Protein AF-U5CSZ1-F1 (afdb_monomer_lite)

Structure (mmCIF, N/CA/C/O backbone):
data_AF-U5CSZ1-F1
#
_entry.id   AF-U5CSZ1-F1
#
loop_
_atom_site.group_PDB
_atom_site.id
_atom_site.type_symbol
_atom_site.label_atom_id
_atom_site.label_alt_id
_atom_site.label_comp_id
_atom_site.label_asym_id
_atom_site.label_entity_id
_atom_site.label_seq_id
_atom_site.pdbx_PDB_ins_code
_atom_site.Cartn_x
_atom_site.Cartn_y
_atom_site.Cartn_z
_atom_site.occupancy
_atom_site.B_iso_or_equiv
_atom_site.auth_seq_id
_atom_site.auth_comp_id
_atom_site.auth_asym_id
_atom_site.auth_atom_id
_atom_site.pdbx_PDB_model_num
ATOM 1 N N . MET A 1 1 ? 1.283 1.310 -1.198 1.00 82.69 1 MET A N 1
ATOM 2 C CA . MET A 1 1 ? 2.628 1.639 -1.753 1.00 82.69 1 MET A CA 1
ATOM 3 C C . MET A 1 1 ? 3.099 0.626 -2.794 1.00 82.69 1 MET A C 1
ATOM 5 O O . MET A 1 1 ? 3.397 1.036 -3.908 1.00 82.69 1 MET A O 1
ATOM 9 N N . ILE A 1 2 ? 3.145 -0.676 -2.473 1.00 87.88 2 ILE A N 1
ATOM 10 C CA . ILE A 1 2 ? 3.491 -1.726 -3.452 1.00 87.88 2 ILE A CA 1
ATOM 11 C C . ILE A 1 2 ? 2.527 -1.725 -4.649 1.00 87.88 2 ILE A C 1
ATOM 13 O O . ILE A 1 2 ? 2.972 -1.900 -5.777 1.00 87.88 2 ILE A O 1
ATOM 17 N N . ASP A 1 3 ? 1.247 -1.415 -4.449 1.00 88.25 3 ASP A N 1
ATOM 18 C CA . ASP A 1 3 ? 0.289 -1.344 -5.564 1.00 88.25 3 ASP A CA 1
ATOM 19 C C . ASP A 1 3 ? 0.572 -0.184 -6.519 1.00 88.25 3 ASP A C 1
ATOM 21 O O . ASP A 1 3 ? 0.440 -0.341 -7.729 1.00 88.25 3 ASP A O 1
ATOM 25 N N . LEU A 1 4 ? 1.022 0.966 -5.997 1.00 91.06 4 LEU A N 1
ATOM 26 C CA . 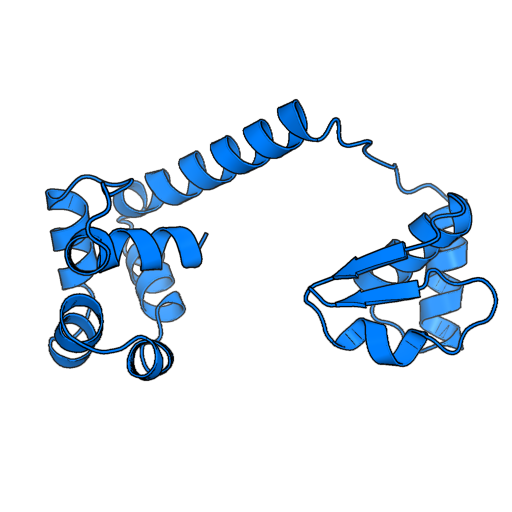LEU A 1 4 ? 1.467 2.088 -6.830 1.00 91.06 4 LEU A CA 1
ATOM 27 C C . LEU A 1 4 ? 2.684 1.680 -7.659 1.00 91.06 4 LEU A C 1
ATOM 29 O O . LEU A 1 4 ? 2.713 1.935 -8.856 1.00 91.06 4 LEU A O 1
ATOM 33 N N . PHE A 1 5 ? 3.641 0.987 -7.038 1.00 93.00 5 PHE A N 1
ATOM 34 C CA . PHE A 1 5 ? 4.813 0.437 -7.717 1.00 93.00 5 PHE A CA 1
ATOM 35 C C . PHE A 1 5 ? 4.417 -0.539 -8.837 1.00 93.00 5 PHE A C 1
ATOM 37 O O . PHE A 1 5 ? 4.892 -0.408 -9.960 1.00 93.00 5 PHE A O 1
ATOM 44 N N . ILE A 1 6 ? 3.499 -1.475 -8.578 1.00 92.38 6 ILE A N 1
ATOM 45 C CA . ILE A 1 6 ? 3.033 -2.447 -9.581 1.00 92.38 6 ILE A CA 1
ATOM 46 C C . ILE A 1 6 ? 2.288 -1.758 -10.730 1.00 92.38 6 ILE A C 1
ATOM 48 O O . ILE A 1 6 ? 2.572 -2.056 -11.891 1.00 92.38 6 ILE A O 1
ATOM 52 N N . LYS A 1 7 ? 1.358 -0.840 -10.427 1.00 90.25 7 LYS A N 1
ATOM 53 C CA . LYS A 1 7 ? 0.620 -0.067 -11.443 1.00 90.25 7 LYS A CA 1
ATOM 54 C C . LYS A 1 7 ? 1.577 0.698 -12.350 1.00 90.25 7 LYS A C 1
ATOM 56 O O . LYS A 1 7 ? 1.468 0.637 -13.570 1.00 90.25 7 LYS A O 1
ATOM 61 N N . ASP A 1 8 ? 2.569 1.348 -11.752 1.00 92.50 8 ASP A N 1
ATOM 62 C CA . ASP A 1 8 ? 3.554 2.140 -12.476 1.00 92.50 8 ASP A CA 1
ATOM 63 C C . ASP A 1 8 ? 4.413 1.291 -13.418 1.00 92.50 8 ASP A C 1
ATOM 65 O O . ASP A 1 8 ? 4.642 1.664 -14.563 1.00 92.50 8 ASP A O 1
ATOM 69 N N . LEU A 1 9 ? 4.815 0.089 -12.996 1.00 93.31 9 LEU A N 1
ATOM 70 C CA . LEU A 1 9 ? 5.542 -0.848 -13.857 1.00 93.31 9 LEU A CA 1
ATOM 71 C C . LEU A 1 9 ? 4.704 -1.381 -15.028 1.00 93.31 9 LEU A C 1
ATOM 73 O O . LEU A 1 9 ? 5.256 -1.844 -16.030 1.00 93.31 9 LEU A O 1
ATOM 77 N N . ARG A 1 10 ? 3.376 -1.305 -14.918 1.00 91.12 10 ARG A N 1
ATOM 78 C CA . ARG A 1 10 ? 2.419 -1.809 -15.907 1.00 91.12 10 ARG A CA 1
ATOM 79 C C . ARG A 1 10 ? 1.788 -0.722 -16.764 1.00 91.12 10 ARG A C 1
ATOM 81 O O . ARG A 1 10 ? 0.942 -1.049 -17.595 1.00 91.12 10 ARG A O 1
ATOM 88 N N . PHE A 1 11 ? 2.251 0.522 -16.643 1.00 91.25 11 PHE A N 1
ATOM 89 C CA . PHE A 1 11 ? 1.681 1.687 -17.322 1.00 91.25 11 PHE A CA 1
ATOM 90 C C . PHE A 1 11 ? 1.439 1.467 -18.826 1.00 91.25 11 PHE A C 1
ATOM 92 O O . PHE A 1 11 ? 0.392 1.828 -19.354 1.00 91.25 11 PHE A O 1
ATOM 99 N N . LYS A 1 12 ? 2.364 0.782 -19.517 1.00 86.50 12 LYS A N 1
ATOM 100 C CA . LYS A 1 12 ? 2.223 0.449 -20.946 1.00 86.50 12 LYS A CA 1
ATOM 101 C C . LYS A 1 12 ? 1.065 -0.497 -21.228 1.00 86.50 12 LYS A C 1
ATOM 103 O O . LYS A 1 12 ? 0.321 -0.290 -22.176 1.00 86.50 12 LYS A O 1
ATOM 108 N N . LYS A 1 13 ? 0.942 -1.556 -20.428 1.00 87.62 13 LYS A N 1
ATOM 109 C CA . LYS A 1 13 ? -0.094 -2.576 -20.602 1.00 87.62 13 LYS A CA 1
ATOM 110 C C . LYS A 1 13 ? -1.467 -2.034 -20.209 1.00 87.62 13 LYS A C 1
ATOM 112 O O . LYS A 1 13 ? -2.466 -2.417 -20.801 1.00 87.62 13 LYS A O 1
ATOM 117 N N . GLU A 1 14 ? -1.507 -1.175 -19.197 1.00 85.69 14 GLU A N 1
ATOM 118 C CA . GLU A 1 14 ? -2.742 -0.567 -18.697 1.00 85.69 14 GLU A CA 1
ATOM 119 C C . GLU A 1 14 ? -3.139 0.696 -19.477 1.00 85.69 14 GLU A C 1
ATOM 121 O O . GLU A 1 14 ? -4.206 1.244 -19.229 1.00 85.69 14 GLU A O 1
ATOM 126 N N . ASN A 1 15 ? -2.317 1.131 -20.441 1.00 87.06 15 ASN A N 1
ATOM 127 C CA . ASN A 1 15 ? -2.482 2.381 -21.184 1.00 87.06 15 ASN A CA 1
ATOM 128 C C . ASN A 1 15 ? -2.694 3.595 -20.259 1.00 87.06 15 ASN A C 1
ATOM 130 O O . ASN A 1 15 ? -3.511 4.478 -20.520 1.00 87.06 15 ASN A O 1
ATOM 134 N N . THR A 1 16 ? -1.964 3.616 -19.145 1.00 89.19 16 THR A N 1
ATOM 135 C CA . THR A 1 16 ? -2.027 4.668 -18.132 1.00 89.19 16 THR A CA 1
ATOM 136 C C . THR A 1 16 ? -0.748 5.492 -18.133 1.00 89.19 16 THR A C 1
ATOM 138 O O . THR A 1 16 ? 0.332 5.034 -18.516 1.00 89.19 16 THR A O 1
ATOM 141 N N . LYS A 1 17 ? -0.860 6.749 -17.696 1.00 90.81 17 LYS A N 1
ATOM 142 C CA . LYS A 1 17 ? 0.315 7.583 -17.454 1.00 90.81 17 LYS A CA 1
ATOM 143 C C . LYS A 1 17 ? 1.012 7.088 -16.181 1.00 90.81 17 LYS A C 1
ATOM 145 O O . LYS A 1 17 ? 0.342 6.976 -15.154 1.00 90.81 17 LYS A O 1
ATOM 150 N N . PRO A 1 18 ? 2.326 6.818 -16.220 1.00 93.44 18 PRO A N 1
ATOM 151 C CA . PRO A 1 18 ? 3.046 6.420 -15.025 1.00 93.44 18 PRO A CA 1
ATOM 152 C C . PRO A 1 18 ? 3.151 7.578 -14.023 1.00 93.44 18 PRO A C 1
ATOM 154 O O . PRO A 1 18 ? 3.204 8.752 -14.401 1.00 93.44 18 PRO A O 1
ATOM 157 N N . PHE A 1 19 ? 3.216 7.232 -12.741 1.00 92.19 19 PHE A N 1
ATOM 158 C CA . PHE A 1 19 ? 3.574 8.133 -11.651 1.00 92.19 19 PHE A CA 1
ATOM 159 C C . PHE A 1 19 ? 5.052 8.519 -11.719 1.00 92.19 19 PHE A C 1
ATOM 161 O O . PHE A 1 19 ? 5.393 9.668 -11.450 1.00 92.19 19 PHE A O 1
ATOM 168 N N . ASN A 1 20 ? 5.927 7.573 -12.070 1.00 93.50 20 ASN A N 1
ATOM 169 C CA . ASN A 1 20 ? 7.361 7.814 -12.203 1.00 93.50 20 ASN A CA 1
ATOM 170 C C . ASN A 1 20 ? 7.749 8.144 -13.650 1.00 93.50 20 ASN A C 1
ATOM 172 O O . ASN A 1 20 ? 6.981 7.955 -14.594 1.00 93.50 20 ASN A O 1
ATOM 176 N N . SER A 1 21 ? 8.969 8.641 -13.853 1.00 94.00 21 SER A N 1
ATOM 177 C CA . SER A 1 21 ? 9.470 8.850 -15.210 1.00 94.00 21 SER A CA 1
ATOM 178 C C . SER A 1 21 ? 9.673 7.504 -15.915 1.00 94.00 21 SER A C 1
ATOM 180 O O . SER A 1 21 ? 10.061 6.505 -15.305 1.00 94.00 21 SER A O 1
ATOM 182 N N . ILE A 1 22 ? 9.475 7.476 -17.236 1.00 93.56 22 ILE A N 1
ATOM 183 C CA . ILE A 1 22 ? 9.698 6.266 -18.047 1.00 93.56 22 ILE A CA 1
ATOM 184 C C . ILE A 1 22 ? 11.138 5.755 -17.885 1.00 93.56 22 ILE A C 1
ATOM 186 O O . ILE A 1 22 ? 11.373 4.547 -17.890 1.00 93.56 22 ILE A O 1
ATOM 190 N N . GLN A 1 23 ? 12.104 6.662 -17.727 1.00 94.12 23 GLN A N 1
ATOM 191 C CA . GLN A 1 23 ? 13.500 6.309 -17.486 1.00 94.12 23 GLN A CA 1
ATOM 192 C C . GLN A 1 23 ? 13.683 5.620 -16.130 1.00 94.12 23 GLN A C 1
ATOM 194 O O . GLN A 1 23 ? 14.298 4.558 -16.076 1.00 94.12 23 GLN A O 1
ATOM 199 N N . ASN A 1 24 ? 13.093 6.158 -15.062 1.00 94.81 24 ASN A N 1
ATOM 200 C CA . ASN A 1 24 ? 13.159 5.544 -13.738 1.00 94.81 24 ASN A CA 1
ATOM 201 C C . ASN A 1 24 ? 12.480 4.174 -13.718 1.00 94.81 24 ASN A C 1
ATOM 203 O O . ASN A 1 24 ? 13.009 3.246 -13.120 1.00 94.81 24 ASN A O 1
ATOM 207 N N . ILE A 1 25 ? 11.364 4.006 -14.431 1.00 94.56 25 ILE A N 1
ATOM 208 C CA . ILE A 1 25 ? 10.700 2.703 -14.569 1.00 94.56 25 ILE A CA 1
ATOM 209 C C . ILE A 1 25 ? 11.612 1.685 -15.255 1.00 94.56 25 ILE A C 1
ATOM 211 O O . ILE A 1 25 ? 11.689 0.540 -14.814 1.00 94.56 25 ILE A O 1
ATOM 215 N N . ARG A 1 26 ? 12.342 2.084 -16.305 1.00 93.50 26 ARG A N 1
ATOM 216 C CA . ARG A 1 26 ? 13.334 1.201 -16.943 1.00 93.50 26 ARG A CA 1
ATOM 217 C C . ARG A 1 26 ? 14.423 0.793 -15.952 1.00 93.50 26 ARG A C 1
ATOM 219 O O . ARG A 1 26 ? 14.657 -0.400 -15.808 1.00 93.50 26 ARG A O 1
ATOM 226 N N . LEU A 1 27 ? 14.984 1.757 -15.217 1.00 94.44 27 LEU A N 1
ATOM 227 C CA . LEU A 1 27 ? 16.000 1.498 -14.192 1.00 94.44 27 LEU A CA 1
ATOM 228 C C . LEU A 1 27 ? 15.486 0.566 -13.091 1.00 94.44 27 LEU A C 1
ATOM 230 O O . LEU A 1 27 ? 16.213 -0.313 -12.651 1.00 94.44 27 LEU A O 1
ATOM 234 N N . ILE A 1 28 ? 14.232 0.722 -12.661 1.00 95.06 28 ILE A N 1
ATOM 235 C CA . ILE A 1 28 ? 13.587 -0.174 -11.693 1.00 95.06 28 ILE A CA 1
ATOM 236 C C . ILE A 1 28 ? 13.475 -1.592 -12.264 1.00 95.06 28 ILE A C 1
ATOM 238 O O . IL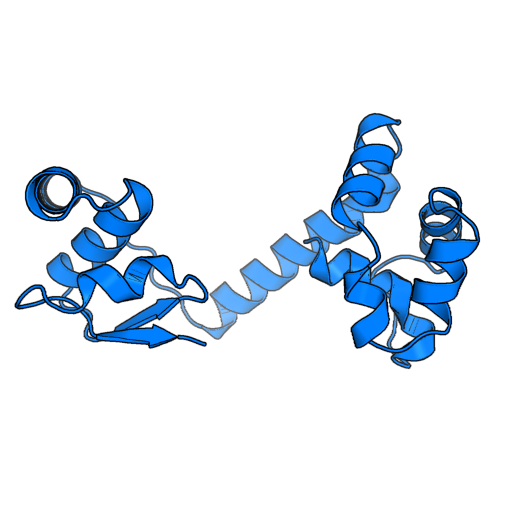E A 1 28 ? 13.801 -2.556 -11.574 1.00 95.06 28 ILE A O 1
ATOM 242 N N . LEU A 1 29 ? 13.038 -1.739 -13.518 1.00 94.19 29 LEU A N 1
ATOM 243 C CA . LEU A 1 29 ? 12.896 -3.046 -14.166 1.00 94.19 29 LEU A CA 1
ATOM 244 C C . LEU A 1 29 ? 14.233 -3.765 -14.373 1.00 94.19 29 LEU A C 1
ATOM 246 O O . LEU A 1 29 ? 14.236 -4.982 -14.519 1.00 94.19 29 LEU A O 1
ATOM 250 N N . ASP A 1 30 ? 15.359 -3.058 -14.363 1.00 93.38 30 ASP A N 1
ATOM 251 C CA . ASP A 1 30 ? 16.686 -3.675 -14.468 1.00 93.38 30 ASP A CA 1
ATOM 252 C C . ASP A 1 30 ? 17.108 -4.406 -13.178 1.00 93.38 30 ASP A C 1
ATOM 254 O O . ASP A 1 30 ? 18.052 -5.193 -13.186 1.00 93.38 30 ASP A O 1
ATOM 258 N N . TYR A 1 31 ? 16.365 -4.230 -12.078 1.00 93.00 31 TYR A N 1
ATOM 259 C CA . TYR A 1 31 ? 16.501 -5.051 -10.867 1.00 93.00 31 TYR A CA 1
ATOM 260 C C . TYR A 1 31 ? 15.780 -6.397 -10.980 1.00 93.00 31 TYR A C 1
ATOM 262 O O . TYR A 1 31 ? 15.960 -7.262 -10.120 1.00 93.00 31 TYR A O 1
ATOM 270 N N . PHE A 1 32 ? 14.943 -6.574 -12.003 1.00 95.56 32 PHE A N 1
ATOM 271 C CA . PHE A 1 32 ? 14.158 -7.781 -12.199 1.00 95.56 32 PHE A CA 1
ATOM 272 C C . PHE A 1 32 ? 14.932 -8.732 -13.118 1.00 95.56 32 PHE A C 1
ATOM 274 O O . PHE A 1 32 ? 15.518 -8.293 -14.110 1.00 95.56 32 PHE A O 1
ATOM 281 N N . PRO A 1 33 ? 14.909 -10.049 -12.857 1.00 95.12 33 PRO A N 1
ATOM 282 C CA . PRO A 1 33 ? 15.357 -11.017 -13.844 1.00 95.12 33 PRO A CA 1
ATOM 283 C C . PRO A 1 33 ? 14.482 -10.921 -15.103 1.00 95.12 33 PRO A C 1
ATOM 285 O O . PRO A 1 33 ? 13.303 -10.564 -15.037 1.00 95.12 33 PRO A O 1
ATOM 288 N N . ASN A 1 34 ? 15.044 -11.292 -16.256 1.00 93.62 34 ASN A N 1
ATOM 289 C CA . ASN A 1 34 ? 14.345 -11.226 -17.545 1.00 93.62 34 ASN A CA 1
ATOM 290 C C . ASN A 1 34 ? 13.005 -11.983 -17.545 1.00 93.62 34 ASN A C 1
ATOM 292 O O . ASN A 1 34 ? 12.058 -11.541 -18.197 1.00 93.62 34 ASN A O 1
ATOM 296 N N . SER A 1 35 ? 12.904 -13.084 -16.788 1.00 93.19 35 SER A N 1
ATOM 297 C CA . SER A 1 35 ? 11.656 -13.832 -16.590 1.00 93.19 35 SER A CA 1
ATOM 298 C C . SER A 1 35 ? 10.547 -12.942 -16.029 1.00 93.19 35 SER A C 1
ATOM 300 O O . SER A 1 35 ? 9.465 -12.851 -16.606 1.00 93.19 35 SER A O 1
ATOM 302 N N . ASP A 1 36 ? 10.838 -12.234 -14.942 1.00 94.12 36 ASP A N 1
ATOM 303 C CA . ASP A 1 36 ? 9.862 -11.437 -14.205 1.00 94.12 36 ASP A CA 1
ATOM 304 C C . ASP A 1 36 ? 9.579 -10.132 -14.941 1.00 94.12 36 ASP A C 1
ATOM 306 O O . ASP A 1 36 ? 8.427 -9.716 -15.024 1.00 94.12 36 ASP A O 1
ATOM 310 N N . LYS A 1 37 ? 10.598 -9.534 -15.572 1.00 93.06 37 LYS A N 1
ATOM 311 C CA . LYS A 1 37 ? 10.430 -8.380 -16.466 1.00 93.06 37 LYS A CA 1
ATOM 312 C C . LYS A 1 37 ? 9.450 -8.700 -17.600 1.00 93.06 37 LYS A C 1
ATOM 314 O O . LYS A 1 37 ? 8.561 -7.900 -17.882 1.00 93.06 37 LYS A O 1
ATOM 319 N N . ASN A 1 38 ? 9.555 -9.885 -18.206 1.00 90.56 38 ASN A N 1
ATOM 320 C CA . ASN A 1 38 ? 8.612 -10.338 -19.230 1.00 90.56 38 ASN A CA 1
ATOM 321 C C . ASN A 1 38 ? 7.193 -10.524 -18.664 1.00 90.56 38 ASN A C 1
ATOM 323 O O . ASN A 1 38 ? 6.222 -10.114 -19.299 1.00 90.56 38 ASN A O 1
ATOM 327 N N . ILE A 1 39 ? 7.063 -11.088 -17.456 1.00 91.44 39 ILE A N 1
ATOM 328 C CA . ILE A 1 39 ? 5.759 -11.235 -16.791 1.00 91.44 39 ILE A CA 1
ATOM 329 C C . ILE A 1 39 ? 5.101 -9.871 -16.568 1.00 91.44 39 ILE A C 1
ATOM 331 O O . ILE A 1 39 ? 3.951 -9.668 -16.954 1.00 91.44 39 ILE A O 1
ATOM 335 N N . VAL A 1 40 ? 5.846 -8.922 -16.005 1.00 90.88 40 VAL A N 1
ATOM 336 C CA . VAL A 1 40 ? 5.361 -7.574 -15.690 1.00 90.88 40 VAL A CA 1
ATOM 337 C C . VAL A 1 40 ? 4.899 -6.826 -16.940 1.00 90.88 40 VAL A C 1
ATOM 339 O O . VAL A 1 40 ? 3.834 -6.208 -16.927 1.00 90.88 40 VAL A O 1
ATOM 342 N N . LEU A 1 41 ? 5.676 -6.898 -18.022 1.00 87.69 41 LEU A N 1
ATOM 343 C CA . LEU A 1 41 ? 5.412 -6.131 -19.238 1.00 87.69 41 LEU A CA 1
ATOM 344 C C . LEU A 1 41 ? 4.342 -6.764 -20.133 1.00 87.69 41 LEU A C 1
ATOM 346 O O . LEU A 1 41 ? 3.546 -6.037 -20.723 1.00 87.69 41 LEU A O 1
ATOM 350 N N . ASN A 1 42 ? 4.312 -8.097 -20.231 1.00 84.94 42 ASN A N 1
ATOM 351 C CA . ASN A 1 42 ? 3.618 -8.778 -21.328 1.00 84.94 42 ASN A CA 1
ATOM 352 C C . ASN A 1 42 ? 2.559 -9.800 -20.882 1.00 84.94 42 ASN A C 1
ATOM 354 O O . ASN A 1 42 ? 1.760 -10.234 -21.710 1.00 84.94 42 ASN A O 1
ATOM 358 N N . LYS A 1 43 ? 2.530 -10.233 -19.613 1.00 83.31 43 LYS A N 1
ATOM 359 C CA . LYS A 1 43 ? 1.676 -11.357 -19.173 1.00 83.31 43 LYS A CA 1
ATOM 360 C C . LYS A 1 43 ? 0.416 -10.918 -18.431 1.00 83.31 43 LYS A C 1
ATOM 362 O O . LYS A 1 43 ? 0.251 -9.756 -18.069 1.00 83.31 43 LYS A O 1
ATOM 367 N N . SER A 1 44 ? -0.521 -11.854 -18.243 1.00 79.50 44 SER A N 1
ATOM 368 C CA . SER A 1 44 ? -1.833 -11.623 -17.610 1.00 79.50 44 SER A CA 1
ATOM 369 C C . SER A 1 44 ? -1.734 -11.297 -16.111 1.00 79.50 44 SER A C 1
ATOM 371 O O . SER A 1 44 ? -0.719 -11.567 -15.473 1.00 79.50 44 SER A O 1
ATOM 373 N N . ASN A 1 45 ? -2.814 -10.761 -15.522 1.00 81.75 45 ASN A N 1
ATOM 374 C CA . ASN A 1 45 ? -2.834 -10.418 -14.093 1.00 81.75 45 ASN A CA 1
ATOM 375 C C . ASN A 1 45 ? -2.631 -11.639 -13.184 1.00 81.75 45 ASN A C 1
ATOM 377 O O . ASN A 1 45 ? -2.006 -11.526 -12.137 1.00 81.75 45 ASN A O 1
ATOM 381 N N . LYS A 1 46 ? -3.088 -12.821 -13.613 1.00 84.56 46 LYS A N 1
ATOM 382 C CA . LYS A 1 46 ? -2.899 -14.074 -12.872 1.00 84.56 46 LYS A CA 1
ATOM 383 C C . LYS A 1 46 ? -1.423 -14.459 -12.760 1.00 84.56 46 LYS A C 1
ATOM 385 O O . LYS A 1 46 ? -1.006 -15.014 -11.751 1.00 84.56 46 LYS A O 1
ATOM 390 N N . GLU A 1 47 ? -0.622 -14.159 -13.781 1.00 86.19 47 GLU A N 1
ATOM 391 C CA . GLU A 1 47 ? 0.814 -14.449 -13.751 1.00 86.19 47 GLU A CA 1
ATOM 392 C C . GLU A 1 47 ? 1.601 -13.453 -12.899 1.00 86.19 47 GLU A C 1
ATOM 394 O O . GLU A 1 47 ? 2.619 -13.834 -12.330 1.00 86.19 47 GLU A O 1
ATOM 399 N N . LEU A 1 48 ? 1.111 -12.217 -12.737 1.00 86.19 48 LEU A N 1
ATOM 400 C CA . LEU A 1 48 ? 1.740 -11.226 -11.854 1.00 86.19 48 LEU A CA 1
ATOM 401 C C . LEU A 1 48 ? 1.792 -11.690 -10.401 1.00 86.19 48 LEU A C 1
ATOM 403 O O . LEU A 1 48 ? 2.731 -11.334 -9.700 1.00 86.19 48 LEU A O 1
ATOM 407 N N . LEU A 1 49 ? 0.836 -12.517 -9.966 1.00 85.75 49 LEU A N 1
ATOM 408 C CA . LEU A 1 49 ? 0.827 -13.095 -8.618 1.00 85.75 49 LEU A CA 1
ATOM 409 C C . LEU A 1 49 ? 2.079 -13.943 -8.333 1.00 85.75 49 LEU A C 1
ATOM 411 O O . LEU A 1 49 ? 2.426 -14.153 -7.176 1.00 85.75 49 LEU A O 1
ATOM 415 N N . LYS A 1 50 ? 2.777 -14.410 -9.378 1.00 88.62 50 LYS A N 1
ATOM 416 C CA . LYS A 1 50 ? 4.034 -15.162 -9.260 1.00 88.62 50 LYS A CA 1
ATOM 417 C C . LYS A 1 50 ? 5.247 -14.254 -9.017 1.00 88.62 50 LYS A C 1
ATOM 419 O O . LYS A 1 50 ? 6.294 -14.741 -8.600 1.00 88.62 50 LYS A O 1
ATOM 424 N N . VAL A 1 51 ? 5.137 -12.953 -9.294 1.00 91.75 51 VAL A N 1
ATOM 425 C CA . VAL A 1 51 ? 6.245 -11.997 -9.184 1.00 91.75 51 VAL A CA 1
ATOM 426 C C . VAL A 1 51 ? 6.310 -11.453 -7.761 1.00 91.75 51 VAL A C 1
ATOM 428 O O . VAL A 1 51 ? 5.373 -10.834 -7.260 1.00 91.75 51 VAL A O 1
ATOM 431 N N . ASN A 1 52 ? 7.455 -11.625 -7.102 1.00 93.75 52 ASN A N 1
ATOM 432 C CA . ASN A 1 52 ? 7.653 -11.115 -5.747 1.00 93.75 52 ASN A CA 1
ATOM 433 C C . ASN A 1 52 ? 8.055 -9.628 -5.764 1.00 93.75 52 ASN A C 1
ATOM 435 O O . ASN A 1 52 ? 9.213 -9.269 -5.548 1.00 93.75 52 ASN A O 1
ATOM 439 N N . PHE A 1 53 ? 7.090 -8.740 -6.009 1.00 94.00 53 PHE A N 1
ATOM 440 C CA . PHE A 1 53 ? 7.328 -7.291 -6.077 1.00 94.00 53 PHE A CA 1
ATOM 441 C C . PHE A 1 53 ? 7.936 -6.711 -4.798 1.00 94.00 53 PHE A C 1
ATOM 443 O O . PHE A 1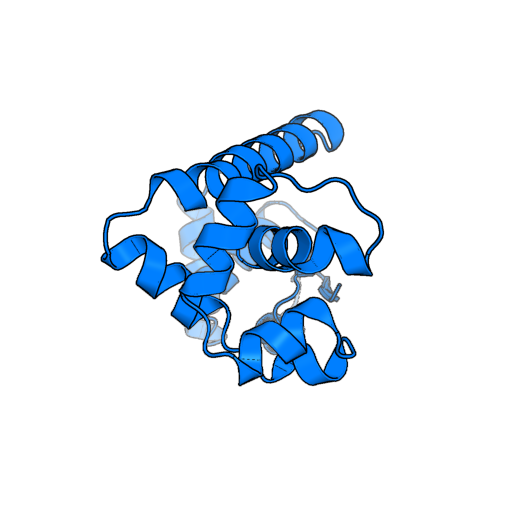 53 ? 8.805 -5.842 -4.869 1.00 94.00 53 PHE A O 1
ATOM 450 N N . LYS A 1 54 ? 7.540 -7.226 -3.626 1.00 93.25 54 LYS A N 1
ATOM 451 C CA . LYS A 1 54 ? 8.078 -6.791 -2.329 1.00 93.25 54 LYS A CA 1
ATOM 452 C C . LYS A 1 54 ? 9.583 -7.050 -2.230 1.00 93.25 54 LYS A C 1
ATOM 454 O O . LYS A 1 54 ? 10.316 -6.201 -1.723 1.00 93.25 54 LYS A O 1
ATOM 459 N N . LYS A 1 55 ? 10.066 -8.185 -2.753 1.00 94.75 55 LYS A N 1
ATOM 460 C CA . LYS A 1 55 ? 11.503 -8.487 -2.840 1.00 94.75 55 LYS A CA 1
ATOM 461 C C . LYS A 1 55 ? 12.237 -7.426 -3.661 1.00 94.75 55 LYS A C 1
ATOM 463 O O . LYS A 1 55 ? 13.230 -6.893 -3.173 1.00 94.75 55 LYS A O 1
ATOM 468 N N . TYR A 1 56 ? 11.748 -7.093 -4.855 1.00 94.31 56 TYR A N 1
ATOM 469 C CA . TYR A 1 56 ? 12.397 -6.106 -5.729 1.00 94.31 56 TYR A CA 1
ATOM 470 C C . TYR A 1 56 ? 12.373 -4.699 -5.135 1.00 94.31 56 TYR A C 1
ATOM 472 O O . TYR A 1 56 ? 13.406 -4.035 -5.086 1.00 94.31 56 TYR A O 1
ATOM 480 N N . PHE A 1 57 ? 11.232 -4.287 -4.583 1.00 93.94 57 PHE A N 1
ATOM 481 C CA . PHE A 1 57 ? 11.098 -3.014 -3.881 1.00 93.94 57 PH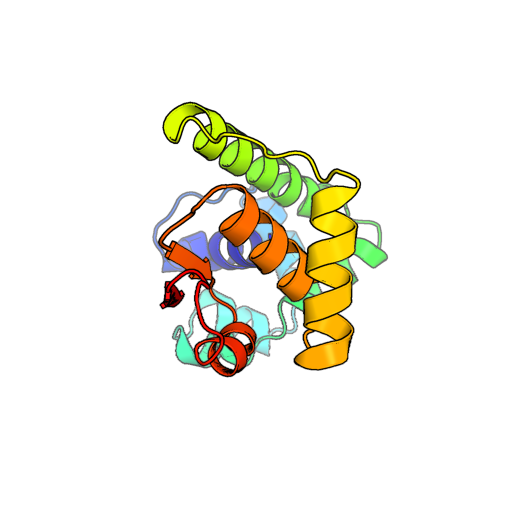E A CA 1
ATOM 482 C C . PHE A 1 57 ? 12.133 -2.886 -2.752 1.00 93.94 57 PHE A C 1
ATOM 484 O O . PHE A 1 57 ? 12.895 -1.920 -2.687 1.00 93.94 57 PHE A O 1
ATOM 491 N N . ASN A 1 58 ? 12.241 -3.914 -1.906 1.00 92.44 58 ASN A N 1
ATOM 492 C CA . ASN A 1 58 ? 13.204 -3.938 -0.807 1.00 92.44 58 ASN A CA 1
ATOM 493 C C . ASN A 1 58 ? 14.659 -3.966 -1.291 1.00 92.44 58 ASN A C 1
ATOM 495 O O . ASN A 1 58 ? 15.522 -3.365 -0.656 1.00 92.44 58 ASN A O 1
ATOM 499 N N . GLN A 1 59 ? 14.957 -4.654 -2.395 1.00 93.38 59 GLN A N 1
ATOM 500 C CA . GLN A 1 59 ? 16.301 -4.671 -2.975 1.00 93.38 59 GLN A CA 1
ATOM 501 C C . GLN A 1 59 ? 16.724 -3.287 -3.472 1.00 93.38 59 GLN A C 1
ATOM 503 O O . GLN A 1 59 ? 17.833 -2.855 -3.163 1.00 93.38 59 GLN A O 1
ATOM 508 N N . ILE A 1 60 ? 15.843 -2.580 -4.185 1.00 93.62 60 ILE A N 1
ATOM 509 C CA . ILE A 1 60 ? 16.098 -1.210 -4.654 1.00 93.62 60 ILE A CA 1
ATOM 510 C C . ILE A 1 60 ? 16.344 -0.288 -3.455 1.00 93.62 60 ILE A C 1
ATOM 512 O O . ILE A 1 60 ? 17.328 0.455 -3.433 1.00 93.62 60 ILE A O 1
ATOM 516 N N . TYR A 1 61 ? 15.507 -0.401 -2.418 1.00 90.38 61 TYR A N 1
ATOM 517 C CA . TYR A 1 61 ? 15.645 0.379 -1.190 1.00 90.38 61 TYR A CA 1
ATOM 518 C C . TYR A 1 61 ? 16.981 0.124 -0.473 1.00 90.38 61 TYR A C 1
ATOM 520 O O . TYR A 1 61 ? 17.670 1.067 -0.075 1.00 90.38 61 TYR A O 1
ATOM 528 N N . LYS A 1 62 ? 17.371 -1.151 -0.326 1.00 91.38 62 LYS A N 1
ATOM 529 C CA . LYS A 1 62 ? 18.616 -1.561 0.345 1.00 91.38 62 LYS A CA 1
ATOM 530 C C . LYS A 1 62 ? 19.872 -1.184 -0.439 1.00 91.38 62 LYS A C 1
ATOM 532 O O . LYS A 1 62 ? 20.874 -0.853 0.180 1.00 91.38 62 LYS A O 1
ATOM 537 N N . LYS A 1 63 ? 19.824 -1.189 -1.775 1.00 89.19 63 LYS A N 1
ATOM 538 C CA . LYS A 1 63 ? 20.946 -0.778 -2.640 1.00 89.19 63 LYS A CA 1
ATOM 539 C C . LYS A 1 63 ? 21.142 0.745 -2.723 1.00 89.19 63 LYS A C 1
ATOM 541 O O . LYS A 1 63 ? 21.947 1.203 -3.522 1.00 89.19 63 LYS A O 1
ATOM 546 N N . GLY A 1 64 ? 20.412 1.532 -1.930 1.00 80.81 64 GLY A N 1
ATOM 547 C CA . GLY A 1 64 ? 20.596 2.984 -1.843 1.00 80.81 64 GLY A CA 1
ATOM 548 C C . GLY A 1 64 ? 19.898 3.790 -2.941 1.00 80.81 64 GLY A C 1
ATOM 549 O O . GLY A 1 64 ? 19.902 5.013 -2.882 1.00 80.81 64 GLY A O 1
ATOM 550 N N . ASN A 1 65 ? 19.202 3.146 -3.881 1.00 87.56 65 ASN A N 1
ATOM 551 C CA . ASN A 1 65 ? 18.470 3.823 -4.959 1.00 87.56 65 ASN A CA 1
ATOM 552 C C . ASN A 1 65 ? 17.076 4.284 -4.507 1.00 87.56 65 ASN A C 1
ATOM 554 O O . ASN A 1 65 ? 16.074 4.102 -5.198 1.00 87.56 65 ASN A O 1
ATOM 558 N N . ARG A 1 66 ? 17.008 4.876 -3.308 1.00 86.00 66 ARG A N 1
ATOM 559 C CA . ARG A 1 66 ? 15.758 5.292 -2.655 1.00 86.00 66 ARG A CA 1
ATOM 560 C C . ARG A 1 66 ? 15.016 6.364 -3.446 1.00 86.00 66 ARG A C 1
ATOM 562 O O . ARG A 1 66 ? 13.790 6.365 -3.432 1.00 86.00 66 ARG A O 1
ATOM 569 N N . GLU A 1 67 ? 15.732 7.208 -4.186 1.00 87.62 67 GLU A N 1
ATOM 570 C CA . GLU A 1 67 ? 15.124 8.233 -5.043 1.00 87.62 67 GLU A CA 1
ATOM 571 C C . GLU A 1 67 ? 14.215 7.630 -6.125 1.00 87.62 67 GLU A C 1
ATOM 573 O O . GLU A 1 67 ? 13.174 8.209 -6.428 1.00 87.62 67 GLU A O 1
ATOM 578 N N . LEU A 1 68 ? 14.518 6.423 -6.631 1.00 90.31 68 LEU A N 1
ATOM 579 C CA . LEU A 1 68 ? 13.632 5.723 -7.573 1.00 90.31 68 LEU A CA 1
ATOM 580 C C . LEU A 1 68 ? 12.285 5.361 -6.936 1.00 90.31 68 LEU A C 1
ATOM 582 O O . LEU A 1 68 ? 11.276 5.296 -7.634 1.00 90.31 68 LEU A O 1
ATOM 586 N N . LEU A 1 69 ? 12.264 5.130 -5.620 1.00 92.69 69 LEU A N 1
ATOM 587 C CA . LEU A 1 69 ? 11.067 4.730 -4.881 1.00 92.69 69 LEU A CA 1
ATOM 588 C C . LEU A 1 69 ? 10.338 5.911 -4.239 1.00 92.69 69 LEU A C 1
ATOM 590 O O . LEU A 1 69 ? 9.142 5.812 -3.972 1.00 92.69 69 LEU A O 1
ATOM 594 N N . ARG A 1 70 ? 11.038 7.026 -4.000 1.00 92.12 70 ARG A N 1
ATOM 595 C CA . ARG A 1 70 ? 10.535 8.221 -3.307 1.00 92.12 70 ARG A CA 1
ATOM 596 C C . ARG A 1 70 ? 9.219 8.734 -3.884 1.00 92.12 70 ARG A C 1
ATOM 598 O O . ARG A 1 70 ? 8.357 9.177 -3.127 1.00 92.12 70 ARG A O 1
ATOM 605 N N . ILE A 1 71 ? 9.032 8.632 -5.198 1.00 92.12 71 ILE A N 1
ATOM 606 C CA . ILE A 1 71 ? 7.789 9.053 -5.846 1.00 92.12 71 ILE A CA 1
ATOM 607 C C . ILE A 1 71 ? 6.571 8.265 -5.357 1.00 92.12 71 ILE A C 1
ATOM 609 O O . ILE A 1 71 ? 5.506 8.846 -5.198 1.00 92.12 71 ILE A O 1
ATOM 613 N N . TYR A 1 72 ? 6.725 6.977 -5.036 1.00 92.50 72 TYR A N 1
ATOM 614 C CA . TYR A 1 72 ? 5.628 6.149 -4.530 1.00 92.50 72 TYR A CA 1
ATOM 615 C C . TYR A 1 72 ? 5.266 6.502 -3.089 1.00 92.50 72 TYR A C 1
ATOM 617 O O . TYR A 1 72 ? 4.095 6.430 -2.730 1.00 92.50 72 TYR A O 1
ATOM 625 N N . PHE A 1 73 ? 6.245 6.915 -2.277 1.00 90.81 73 PHE A N 1
ATOM 626 C CA . PHE A 1 73 ? 5.986 7.452 -0.938 1.00 90.81 73 PHE A CA 1
ATOM 627 C C . PHE A 1 73 ? 5.243 8.782 -1.030 1.00 90.81 73 PHE A C 1
ATOM 629 O O . PHE A 1 73 ? 4.189 8.934 -0.424 1.00 90.81 73 PHE A O 1
ATOM 636 N N . LYS A 1 74 ? 5.751 9.713 -1.847 1.00 92.56 74 LYS A N 1
ATOM 637 C CA . LYS A 1 74 ? 5.109 11.014 -2.057 1.00 92.56 74 LYS A CA 1
ATOM 638 C C . LYS A 1 74 ? 3.672 10.841 -2.551 1.00 92.56 74 LYS A C 1
ATOM 640 O O . LYS A 1 74 ? 2.763 11.459 -2.015 1.00 92.56 74 LYS A O 1
ATOM 645 N N . LYS A 1 75 ? 3.465 9.959 -3.531 1.00 92.19 75 LYS A N 1
ATOM 646 C CA . LYS A 1 75 ? 2.145 9.719 -4.112 1.00 92.19 75 LYS A CA 1
ATOM 647 C C . LYS A 1 75 ? 1.178 9.047 -3.142 1.00 92.19 75 LYS A C 1
ATOM 649 O O . LYS A 1 75 ? -0.005 9.347 -3.189 1.00 92.19 75 LYS A O 1
ATOM 654 N N . ALA A 1 76 ? 1.668 8.174 -2.261 1.00 89.62 76 ALA A N 1
ATOM 655 C CA . ALA A 1 76 ? 0.843 7.601 -1.203 1.00 89.62 76 ALA A CA 1
ATOM 656 C C . ALA A 1 76 ? 0.327 8.685 -0.244 1.00 89.62 76 ALA A C 1
ATOM 658 O O . ALA A 1 76 ? -0.864 8.702 0.029 1.00 89.62 76 ALA A O 1
ATOM 659 N N . VAL A 1 77 ? 1.192 9.617 0.174 1.00 90.12 77 VAL A N 1
ATOM 660 C CA . VAL A 1 77 ? 0.798 10.754 1.026 1.00 90.12 77 VAL A CA 1
ATOM 661 C C . VAL A 1 77 ? -0.166 11.697 0.298 1.00 90.12 77 VAL A C 1
ATOM 663 O O . VAL A 1 77 ? -1.125 12.167 0.893 1.00 90.12 77 VAL A O 1
ATOM 666 N N . GLU A 1 78 ? 0.055 11.964 -0.996 1.00 91.31 78 GLU A N 1
ATOM 667 C CA . GLU A 1 78 ? -0.883 12.760 -1.807 1.00 91.31 78 GLU A CA 1
ATOM 668 C C . GLU A 1 78 ? -2.279 12.117 -1.844 1.00 91.31 78 GLU A C 1
ATOM 670 O O . GLU A 1 78 ? -3.264 12.805 -1.606 1.00 91.31 78 GLU A O 1
ATOM 675 N N . ILE A 1 79 ? -2.360 10.804 -2.085 1.00 88.75 79 ILE A N 1
ATOM 676 C CA . ILE A 1 79 ? -3.634 10.067 -2.104 1.00 88.75 79 ILE A CA 1
ATOM 677 C C . ILE A 1 79 ? -4.292 10.073 -0.723 1.00 88.75 79 ILE A C 1
ATOM 679 O O . ILE A 1 79 ? -5.494 10.280 -0.629 1.00 88.75 79 ILE A O 1
ATOM 683 N N . GLU A 1 80 ? -3.525 9.845 0.343 1.00 87.19 80 GLU A N 1
ATOM 684 C CA . GLU A 1 80 ? -4.034 9.894 1.718 1.00 87.19 80 GLU A CA 1
ATOM 685 C C . GLU A 1 80 ? -4.657 11.259 2.020 1.00 87.19 80 GLU A C 1
ATOM 687 O O . GLU A 1 80 ? -5.803 11.325 2.453 1.00 87.19 80 GLU A O 1
ATOM 692 N N . LYS A 1 81 ? -3.962 12.342 1.668 1.00 87.62 81 LYS A N 1
ATOM 693 C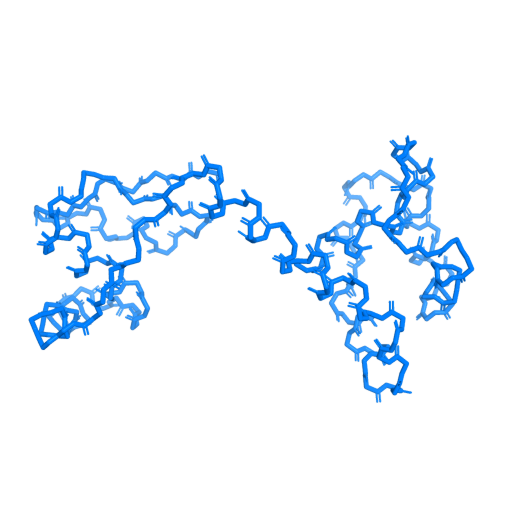 CA . LYS A 1 81 ? -4.466 13.705 1.832 1.00 87.62 81 LYS A CA 1
ATOM 694 C C . LYS A 1 81 ? -5.714 13.984 0.985 1.00 87.62 81 LYS A C 1
ATOM 696 O O . LYS A 1 81 ? -6.658 14.594 1.472 1.00 87.62 81 LYS A O 1
ATOM 701 N N . GLU A 1 82 ? -5.754 13.520 -0.265 1.00 88.88 82 GLU A N 1
ATOM 702 C CA . GLU A 1 82 ? -6.953 13.634 -1.110 1.00 88.88 82 GLU A CA 1
ATOM 703 C C . GLU A 1 82 ? -8.145 12.880 -0.500 1.00 88.88 82 GLU A C 1
ATOM 705 O O . GLU A 1 82 ? -9.278 13.359 -0.556 1.00 88.88 82 GLU A O 1
ATOM 710 N N . ILE A 1 83 ? -7.911 11.709 0.095 1.00 86.75 83 ILE A N 1
ATOM 711 C CA . ILE A 1 83 ? -8.946 10.941 0.794 1.00 86.75 83 ILE A CA 1
ATOM 712 C C . ILE A 1 83 ? -9.426 11.712 2.029 1.00 86.75 83 ILE A C 1
ATOM 714 O O . ILE A 1 83 ? -10.633 11.832 2.225 1.00 86.75 83 ILE A O 1
ATOM 718 N N . GLU A 1 84 ? -8.517 12.261 2.836 1.00 84.56 84 GLU A N 1
ATOM 719 C CA . GLU A 1 84 ? -8.862 13.084 4.002 1.00 84.56 84 GLU A CA 1
ATOM 720 C C . GLU A 1 84 ? -9.727 14.294 3.625 1.00 84.56 84 GLU A C 1
ATOM 722 O O . GLU A 1 84 ? -10.757 14.538 4.259 1.00 84.56 84 GLU A O 1
ATOM 727 N N . GLU A 1 85 ? -9.323 15.031 2.586 1.00 86.12 85 GLU A N 1
ATOM 728 C CA . GLU A 1 85 ? -10.007 16.240 2.119 1.00 86.12 85 GLU A CA 1
ATOM 729 C C . GLU A 1 85 ? -11.408 15.932 1.575 1.00 86.12 85 GLU A C 1
ATOM 731 O O . GLU A 1 85 ? -12.346 16.678 1.854 1.00 86.12 85 GLU A O 1
ATOM 736 N N . ASN A 1 86 ? -11.566 14.826 0.838 1.00 89.12 86 ASN A N 1
ATOM 737 C CA . ASN A 1 86 ? -12.834 14.476 0.194 1.00 89.12 86 ASN A CA 1
ATOM 738 C C . ASN A 1 86 ? -13.797 13.693 1.097 1.00 89.12 86 ASN A C 1
ATOM 740 O O . ASN A 1 86 ? -15.010 13.805 0.928 1.00 89.12 86 ASN A O 1
ATOM 744 N N . LEU A 1 87 ? -13.291 12.872 2.023 1.00 84.25 87 LEU A N 1
ATOM 745 C CA . LEU A 1 87 ? -14.128 12.025 2.883 1.00 84.25 87 LEU A CA 1
ATOM 746 C C . LEU A 1 87 ? -14.411 12.638 4.257 1.00 84.25 87 LEU A C 1
ATOM 748 O O . LEU A 1 87 ? -15.126 12.020 5.043 1.00 84.25 87 LEU A O 1
ATOM 752 N N . HIS A 1 88 ? -13.873 13.828 4.555 1.00 81.94 88 HIS A N 1
ATOM 753 C CA . HIS A 1 88 ? -14.051 14.519 5.839 1.00 81.94 88 HIS A CA 1
ATOM 754 C C . HIS A 1 88 ? -13.824 13.584 7.039 1.00 81.94 88 HIS A C 1
ATOM 756 O O . HIS A 1 88 ? -14.648 13.490 7.954 1.00 81.94 88 HIS A O 1
ATOM 762 N N . LEU A 1 89 ? -12.709 12.850 7.004 1.00 83.50 89 LEU A N 1
ATOM 763 C CA . LEU A 1 89 ? -12.418 11.815 7.989 1.00 83.50 89 LEU A CA 1
ATOM 764 C C . LEU A 1 89 ? -12.328 12.407 9.401 1.00 83.50 89 LEU A C 1
ATOM 766 O O . LEU A 1 89 ? -11.615 13.379 9.653 1.00 83.50 89 LEU A O 1
ATOM 770 N N . LYS A 1 90 ? -13.025 11.776 10.350 1.00 83.31 90 LYS A N 1
ATOM 771 C CA . LYS A 1 90 ? -12.911 12.097 11.772 1.00 83.31 90 LYS A CA 1
ATOM 772 C C . LYS A 1 90 ? -11.891 11.171 12.424 1.00 83.31 90 LYS A C 1
ATOM 774 O O . LYS A 1 90 ? -12.156 9.989 12.628 1.00 83.31 90 LYS A O 1
ATOM 779 N N . TYR A 1 91 ? -10.755 11.734 12.818 1.00 85.81 91 TYR A N 1
ATOM 780 C CA . TYR A 1 91 ? -9.772 11.034 13.639 1.00 85.81 91 TYR A CA 1
ATOM 781 C C . TYR A 1 91 ? -10.289 10.850 15.067 1.00 85.81 91 TYR A C 1
ATOM 783 O O . TYR A 1 91 ? -10.681 11.814 15.728 1.00 85.81 91 TYR A O 1
ATOM 791 N N . ILE A 1 92 ? -10.289 9.607 15.548 1.00 88.25 92 ILE A N 1
ATOM 792 C CA . ILE A 1 92 ? -10.711 9.259 16.908 1.00 88.25 92 ILE A CA 1
ATOM 793 C C . ILE A 1 92 ? -9.464 8.968 17.741 1.00 88.25 92 ILE A C 1
ATOM 795 O O . ILE A 1 92 ? -8.616 8.170 17.346 1.00 88.25 92 ILE A O 1
ATOM 799 N N . SER A 1 93 ? -9.340 9.625 18.895 1.00 88.19 93 SER A N 1
ATOM 800 C CA . SER A 1 93 ? -8.228 9.406 19.816 1.00 88.19 93 SER A CA 1
ATOM 801 C C . SER A 1 93 ? -8.462 8.183 20.703 1.00 88.19 93 SER A C 1
ATOM 803 O O . SER A 1 93 ? -9.570 7.928 21.174 1.00 88.19 93 SER A O 1
ATOM 805 N N . ILE A 1 94 ? -7.386 7.444 20.971 1.00 92.75 94 ILE A N 1
ATOM 806 C CA . ILE A 1 94 ? -7.384 6.364 21.959 1.00 92.75 94 ILE A CA 1
ATOM 807 C C . ILE A 1 94 ? -7.260 6.998 23.342 1.00 92.75 94 ILE A C 1
ATOM 809 O O . ILE A 1 94 ? -6.301 7.718 23.622 1.00 92.75 94 ILE A O 1
ATOM 813 N N . ASN A 1 95 ? -8.222 6.719 24.216 1.00 93.44 95 ASN A N 1
ATOM 814 C CA . ASN A 1 95 ? -8.195 7.165 25.604 1.00 93.44 95 ASN A CA 1
ATOM 815 C C . ASN A 1 95 ? -8.154 5.969 26.566 1.00 93.44 95 ASN A C 1
ATOM 817 O O . ASN A 1 95 ? -8.162 4.807 26.161 1.00 93.44 95 ASN A O 1
ATOM 821 N N . ARG A 1 96 ? -8.104 6.251 27.872 1.00 94.88 96 ARG A N 1
ATOM 822 C CA . ARG A 1 96 ? -8.019 5.210 28.906 1.00 94.88 96 ARG A CA 1
ATOM 823 C C . ARG A 1 96 ? -9.176 4.207 28.840 1.00 94.88 96 ARG A C 1
ATOM 825 O O . ARG A 1 96 ? -8.952 3.025 29.076 1.00 94.88 96 ARG A O 1
ATOM 832 N N . GLN A 1 97 ? -10.382 4.663 28.508 1.00 92.38 97 GLN A N 1
ATOM 833 C CA . GLN A 1 97 ? -11.548 3.793 28.369 1.00 92.38 97 GLN A CA 1
ATOM 834 C C . GLN A 1 97 ? -11.410 2.886 27.139 1.00 92.38 97 GLN A C 1
ATOM 836 O O . GLN A 1 97 ? -11.672 1.692 27.241 1.00 92.38 97 GLN A O 1
ATOM 841 N N . THR A 1 98 ? -10.912 3.414 26.014 1.00 93.38 98 THR A N 1
ATOM 842 C CA . THR A 1 98 ? -10.591 2.609 24.824 1.00 93.38 98 THR A CA 1
ATOM 843 C C . THR A 1 98 ? -9.606 1.490 25.165 1.00 93.38 98 THR A C 1
ATOM 845 O O . THR A 1 98 ? -9.821 0.343 24.790 1.00 93.38 98 THR A O 1
ATOM 848 N N . VAL A 1 99 ? -8.547 1.806 25.922 1.00 95.19 99 VAL A N 1
ATOM 849 C CA . VAL A 1 99 ? -7.533 0.826 26.354 1.00 95.19 99 VAL A CA 1
ATOM 850 C C . VAL A 1 99 ? -8.153 -0.272 27.220 1.00 95.19 99 VAL A C 1
ATOM 852 O O . VAL A 1 99 ? -7.853 -1.443 27.015 1.00 95.19 99 VAL A O 1
ATOM 855 N N . GLN A 1 100 ? -9.027 0.084 28.166 1.00 94.31 100 GLN A N 1
ATOM 856 C CA . GLN A 1 100 ? -9.698 -0.894 29.029 1.00 94.31 100 GLN A CA 1
ATOM 857 C C . GLN A 1 100 ? -10.579 -1.851 28.221 1.00 94.31 100 GLN A C 1
ATOM 859 O O . GLN A 1 100 ? -10.459 -3.063 28.368 1.00 94.31 100 GLN A O 1
ATOM 864 N N . ILE A 1 101 ? -11.404 -1.317 27.317 1.00 90.81 101 ILE A N 1
ATOM 865 C CA . ILE A 1 101 ? -12.268 -2.133 26.456 1.00 90.81 101 ILE A CA 1
ATOM 866 C C . ILE A 1 101 ? -11.418 -3.038 25.547 1.00 90.81 101 ILE A C 1
ATOM 868 O O . ILE A 1 101 ? -11.707 -4.225 25.411 1.00 90.81 101 ILE A O 1
ATOM 872 N N . ALA A 1 102 ? -10.332 -2.514 24.969 1.00 92.69 102 ALA A N 1
ATOM 873 C CA . ALA A 1 102 ? -9.428 -3.299 24.131 1.00 92.69 102 ALA A CA 1
ATOM 874 C C . ALA A 1 102 ? -8.781 -4.451 24.918 1.00 92.69 102 ALA A C 1
ATOM 876 O O . ALA A 1 102 ? -8.761 -5.584 24.445 1.00 92.69 102 ALA A O 1
ATOM 877 N N . GLN A 1 103 ? -8.315 -4.200 26.146 1.00 94.00 103 GLN A N 1
ATOM 878 C CA . GLN A 1 103 ? -7.766 -5.245 27.017 1.00 94.00 103 GLN A CA 1
ATOM 879 C C . GLN A 1 103 ? -8.785 -6.351 27.301 1.00 94.00 103 GLN A C 1
ATOM 881 O O . GLN A 1 103 ? -8.425 -7.529 27.301 1.00 94.00 103 GLN A O 1
ATOM 886 N N . GLU A 1 104 ? -10.055 -5.997 27.502 1.00 89.81 104 GLU A N 1
ATOM 887 C CA . GLU A 1 104 ? -11.108 -6.993 27.680 1.00 89.81 104 GLU A CA 1
ATOM 888 C C . GLU A 1 104 ? -11.284 -7.873 26.442 1.00 89.81 104 GLU A C 1
ATOM 890 O O . GLU A 1 104 ? -11.345 -9.092 26.589 1.00 89.81 104 GLU A O 1
ATOM 895 N N . TYR A 1 105 ? -11.298 -7.292 25.239 1.00 87.25 105 TYR A N 1
ATOM 896 C CA . TYR A 1 105 ? -11.369 -8.062 23.993 1.00 87.25 105 TYR A CA 1
ATOM 897 C C . TYR A 1 105 ? -10.150 -8.963 23.791 1.00 87.25 105 TYR A C 1
ATOM 899 O O . TYR A 1 105 ? -10.293 -10.123 23.404 1.00 87.25 105 TYR A O 1
ATOM 907 N N . MET A 1 106 ? -8.952 -8.474 24.104 1.00 89.44 106 MET A N 1
ATOM 908 C CA . MET A 1 106 ? -7.735 -9.280 24.007 1.00 89.44 106 MET A CA 1
ATOM 909 C C . MET A 1 106 ? -7.791 -10.503 24.929 1.00 89.44 106 MET A C 1
ATOM 911 O O . MET A 1 106 ? -7.450 -11.604 24.512 1.00 89.44 106 MET A O 1
ATOM 915 N N . ILE A 1 107 ? -8.236 -10.324 26.177 1.00 89.12 107 ILE A N 1
ATOM 916 C CA . ILE A 1 107 ? -8.247 -11.397 27.180 1.00 89.12 107 ILE A CA 1
ATOM 917 C C . ILE A 1 107 ? -9.416 -12.360 26.955 1.00 89.12 107 ILE A C 1
ATOM 919 O O . ILE A 1 107 ? -9.235 -13.573 27.003 1.00 89.12 107 ILE A O 1
ATOM 923 N N . LYS A 1 108 ? -10.628 -11.835 26.739 1.00 84.00 108 LYS A N 1
ATOM 924 C CA . LYS A 1 108 ? -11.855 -12.644 26.676 1.00 84.00 108 LYS A CA 1
ATOM 925 C C . LYS A 1 108 ? -12.059 -13.294 25.313 1.00 84.00 108 LYS A C 1
ATOM 927 O O . LYS A 1 108 ? -12.627 -14.379 25.244 1.00 84.00 108 LYS A O 1
ATOM 932 N N . ASN A 1 109 ? -11.627 -12.630 24.243 1.00 79.69 109 ASN A N 1
ATOM 933 C CA . ASN A 1 109 ? -11.896 -13.047 22.869 1.00 79.69 109 ASN A CA 1
ATOM 934 C C . ASN A 1 109 ? -10.623 -13.429 22.100 1.00 79.69 109 ASN A C 1
ATOM 936 O O . ASN A 1 109 ? -10.725 -13.770 20.928 1.00 79.69 109 ASN A O 1
ATOM 940 N N . MET A 1 110 ? -9.449 -13.405 22.750 1.00 82.00 110 MET A N 1
ATOM 941 C CA . MET A 1 110 ? -8.149 -13.751 22.150 1.00 82.00 110 MET A CA 1
ATOM 942 C C . MET A 1 110 ? -7.844 -12.955 20.873 1.00 82.00 110 MET A C 1
ATOM 944 O O . MET A 1 110 ? -7.183 -13.439 19.956 1.00 82.00 110 MET A O 1
ATOM 948 N N . VAL A 1 111 ? -8.339 -11.718 20.822 1.00 81.69 111 VAL A N 1
ATOM 949 C CA . VAL A 1 111 ? -8.207 -10.828 19.670 1.00 81.69 111 VAL A CA 1
ATOM 950 C C . VAL A 1 111 ? -6.816 -10.199 19.651 1.00 81.69 111 VAL A C 1
ATOM 952 O O . VAL A 1 111 ? -6.274 -9.827 20.697 1.00 81.69 111 VAL A O 1
ATOM 955 N N . GLY A 1 112 ? -6.237 -10.058 18.456 1.00 84.62 112 GLY A N 1
ATOM 956 C CA . GLY A 1 112 ? -4.979 -9.342 18.263 1.00 84.62 112 GLY A CA 1
ATOM 957 C C . GLY A 1 112 ? -5.054 -7.901 18.781 1.00 84.62 112 GLY A C 1
ATOM 958 O O . GLY A 1 112 ? -6.111 -7.277 18.773 1.00 84.62 112 GLY A O 1
ATOM 959 N N . VAL A 1 113 ? -3.920 -7.350 19.228 1.00 89.50 113 VAL A N 1
ATOM 960 C CA . VAL A 1 113 ? -3.856 -6.007 19.844 1.00 89.50 113 VAL A CA 1
ATOM 961 C C . VAL A 1 113 ? -4.565 -4.954 18.983 1.00 89.50 113 VAL A C 1
ATOM 963 O O . VAL A 1 113 ? -5.419 -4.228 19.482 1.00 89.50 113 VAL A O 1
ATOM 966 N N . ASN A 1 114 ? -4.225 -4.879 17.694 1.00 87.94 114 ASN A N 1
ATOM 967 C CA . ASN A 1 114 ? -4.749 -3.852 16.791 1.00 87.94 114 ASN A CA 1
ATOM 968 C C . ASN A 1 114 ? -6.262 -3.984 16.598 1.00 87.94 114 ASN A C 1
ATOM 970 O O . ASN A 1 114 ? -6.987 -2.999 16.735 1.00 87.94 114 ASN A O 1
ATOM 974 N N . ASP A 1 115 ? -6.740 -5.201 16.353 1.00 86.00 115 ASP A N 1
ATOM 975 C CA . ASP A 1 115 ? -8.158 -5.467 16.126 1.00 86.00 115 ASP A CA 1
ATOM 976 C C . ASP A 1 115 ? -8.968 -5.140 17.380 1.00 86.00 115 ASP A C 1
ATOM 978 O O . ASP A 1 115 ? -10.000 -4.478 17.298 1.00 86.00 115 ASP A O 1
ATOM 982 N N . ALA A 1 116 ? -8.448 -5.488 18.561 1.00 89.38 116 ALA A N 1
ATOM 983 C CA . ALA A 1 116 ? -9.073 -5.162 19.836 1.00 89.38 116 ALA A CA 1
ATOM 984 C C . ALA A 1 116 ? -9.226 -3.645 20.038 1.00 89.38 116 ALA A C 1
ATOM 986 O O . ALA A 1 116 ? -10.263 -3.196 20.530 1.00 89.38 116 ALA A O 1
ATOM 987 N N . TYR A 1 117 ? -8.240 -2.841 19.622 1.00 92.31 117 TYR A N 1
ATOM 988 C CA . TYR A 1 117 ? -8.360 -1.379 19.636 1.00 92.31 117 TYR A CA 1
ATOM 989 C C . TYR A 1 117 ? -9.390 -0.867 18.628 1.00 92.31 117 TYR A C 1
ATOM 991 O O . TYR A 1 117 ? -10.176 0.017 18.973 1.00 92.31 117 TYR A O 1
ATOM 999 N N . HIS A 1 118 ? -9.436 -1.420 17.415 1.00 90.12 118 HIS A N 1
ATOM 1000 C CA . HIS A 1 118 ? -10.451 -1.043 16.430 1.00 90.12 118 HIS A CA 1
ATOM 1001 C C . HIS A 1 118 ? -11.872 -1.359 16.921 1.00 90.12 118 HIS A C 1
ATOM 1003 O O . HIS A 1 118 ? -12.755 -0.505 16.811 1.00 90.12 118 HIS A O 1
ATOM 1009 N N . PHE A 1 119 ? -12.082 -2.518 17.554 1.00 86.75 119 PHE A N 1
ATOM 1010 C CA . PHE A 1 119 ? -13.355 -2.856 18.196 1.00 86.75 119 PHE A CA 1
ATOM 1011 C C . PHE A 1 119 ? -13.687 -1.927 19.356 1.00 86.75 119 PHE A C 1
ATOM 1013 O O . PHE A 1 119 ? -14.799 -1.409 19.423 1.00 86.75 119 PHE A O 1
ATOM 1020 N N . ALA A 1 120 ? -12.731 -1.672 20.249 1.00 90.62 120 ALA A N 1
ATOM 1021 C CA . ALA A 1 120 ? -12.942 -0.781 21.382 1.00 90.62 120 ALA A CA 1
ATOM 1022 C C . ALA A 1 120 ? -13.366 0.624 20.937 1.00 90.62 120 ALA A C 1
ATOM 1024 O O . ALA A 1 120 ? -14.302 1.191 21.499 1.00 90.62 120 ALA A O 1
ATOM 1025 N N . ILE A 1 121 ? -12.719 1.160 19.897 1.00 92.12 121 ILE A N 1
ATOM 1026 C CA . ILE A 1 121 ? -13.091 2.441 19.292 1.00 92.12 121 ILE A CA 1
ATOM 1027 C C . ILE A 1 121 ? -14.509 2.376 18.728 1.00 92.12 121 ILE A C 1
ATOM 1029 O O . ILE A 1 121 ? -15.308 3.271 19.009 1.00 92.12 121 ILE A O 1
ATOM 1033 N N . ALA A 1 122 ? -14.830 1.338 17.955 1.00 89.38 122 ALA A N 1
ATOM 1034 C CA . ALA A 1 122 ? -16.140 1.205 17.334 1.00 89.38 122 ALA A CA 1
ATOM 1035 C C . ALA A 1 122 ? -17.264 1.139 18.372 1.00 89.38 122 ALA A C 1
ATOM 1037 O O . ALA A 1 122 ? -18.230 1.889 18.274 1.00 89.38 122 ALA A O 1
ATOM 1038 N N . VAL A 1 123 ? -17.095 0.332 19.419 1.00 87.56 123 VAL A N 1
ATOM 1039 C CA . VAL A 1 123 ? -18.077 0.199 20.501 1.00 87.56 123 VAL A CA 1
ATOM 1040 C C . VAL A 1 123 ? -18.209 1.496 21.293 1.00 87.56 123 VAL A C 1
ATOM 1042 O O . VAL A 1 123 ? -19.319 1.967 21.516 1.00 87.56 123 VAL A O 1
ATOM 1045 N N . GLN A 1 124 ? -17.095 2.126 21.673 1.00 90.56 124 GLN A N 1
ATOM 1046 C CA . GLN A 1 124 ? -17.124 3.381 22.432 1.00 90.56 124 GLN A CA 1
ATOM 1047 C C . GLN A 1 124 ? -17.800 4.527 21.665 1.00 90.56 124 GLN A C 1
ATOM 1049 O O . GLN A 1 124 ? -18.347 5.438 22.284 1.00 90.56 124 GLN A O 1
ATOM 1054 N N . ASN A 1 125 ? -17.759 4.492 20.331 1.00 88.62 125 ASN A N 1
ATOM 1055 C CA . ASN A 1 125 ? -18.347 5.515 19.469 1.00 88.62 125 ASN A CA 1
ATOM 1056 C C . ASN A 1 125 ? -19.683 5.086 18.841 1.00 88.62 125 ASN A C 1
ATOM 1058 O O . ASN A 1 125 ? -20.192 5.818 17.997 1.00 88.62 125 ASN A O 1
ATOM 1062 N N . ASN A 1 126 ? -20.254 3.946 19.255 1.00 87.44 126 ASN A N 1
ATOM 1063 C CA . ASN A 1 126 ? -21.484 3.375 18.695 1.00 87.44 126 ASN A CA 1
ATOM 1064 C C . ASN A 1 126 ? -21.452 3.285 17.159 1.00 87.44 126 ASN A C 1
ATOM 1066 O O . ASN A 1 126 ? -22.393 3.689 16.483 1.00 87.44 126 ASN A O 1
ATOM 1070 N N . LEU A 1 127 ? -20.335 2.815 16.601 1.00 88.38 127 LEU A N 1
ATOM 1071 C CA . LEU A 1 127 ? -20.226 2.582 15.167 1.00 88.38 127 LEU A CA 1
ATOM 1072 C C . LEU A 1 127 ? -20.936 1.275 14.814 1.00 88.38 127 LEU A C 1
ATOM 1074 O O . LEU A 1 127 ? -20.638 0.229 15.388 1.00 88.38 127 LEU A O 1
ATOM 1078 N N . ASP A 1 128 ? -21.833 1.337 13.835 1.00 84.62 128 ASP A N 1
ATOM 1079 C CA . ASP A 1 128 ? -22.603 0.172 13.383 1.00 84.62 128 ASP A CA 1
ATOM 1080 C C . ASP A 1 128 ? -21.784 -0.772 12.496 1.00 84.62 128 ASP A C 1
ATOM 1082 O O . ASP A 1 128 ? -22.060 -1.971 12.435 1.00 84.62 128 ASP A O 1
ATOM 1086 N N . TYR A 1 129 ? -20.769 -0.235 11.811 1.00 83.50 129 TYR A N 1
ATOM 1087 C CA . TYR A 1 129 ? -20.005 -0.951 10.796 1.00 83.50 129 TYR A CA 1
ATOM 1088 C C . TYR A 1 129 ? -18.503 -0.753 10.966 1.00 83.50 129 TYR A C 1
ATOM 1090 O O . TYR A 1 129 ? -18.028 0.358 11.207 1.00 83.50 129 TYR A O 1
ATOM 1098 N N . LEU A 1 130 ? -17.756 -1.836 10.767 1.00 85.56 130 LEU A N 1
ATOM 1099 C CA . LEU A 1 130 ? -16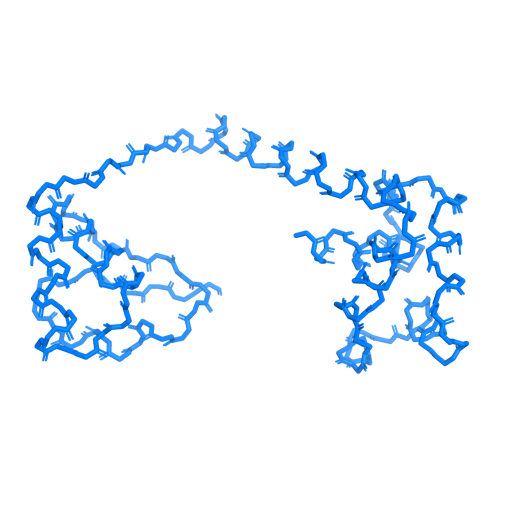.306 -1.825 10.641 1.00 85.56 130 LEU A CA 1
ATOM 1100 C C . LEU A 1 130 ? -15.944 -2.331 9.249 1.00 85.56 130 LEU A C 1
ATOM 1102 O O . LEU A 1 130 ? -16.246 -3.469 8.897 1.00 85.56 130 LEU A O 1
ATOM 1106 N N . LEU A 1 131 ? -15.316 -1.470 8.455 1.00 84.69 131 LEU A N 1
ATOM 1107 C CA . LEU A 1 131 ? -14.890 -1.788 7.098 1.00 84.69 131 LEU A CA 1
ATOM 1108 C C . LEU A 1 131 ? -13.449 -2.299 7.128 1.00 84.69 131 LEU A C 1
ATOM 1110 O O . LEU A 1 131 ? -12.564 -1.592 7.609 1.00 84.69 131 LEU A O 1
ATOM 1114 N N . THR A 1 132 ? -13.198 -3.502 6.619 1.00 81.62 132 THR A N 1
ATOM 1115 C CA . THR A 1 132 ? -11.846 -4.078 6.602 1.00 81.62 132 THR A CA 1
ATOM 1116 C C . THR A 1 132 ? -11.617 -4.963 5.381 1.00 81.62 132 THR A C 1
ATOM 1118 O O . THR A 1 132 ? -12.544 -5.560 4.840 1.00 81.62 132 THR A O 1
ATOM 1121 N N . LEU A 1 133 ? -10.362 -5.041 4.940 1.00 78.06 133 LEU A N 1
ATOM 1122 C CA . LEU A 1 133 ? -9.908 -6.038 3.962 1.00 78.06 133 LEU A CA 1
ATOM 1123 C C . LEU A 1 133 ? -9.409 -7.318 4.654 1.00 78.06 133 LEU A C 1
ATOM 1125 O O . LEU A 1 133 ? -9.147 -8.322 3.991 1.00 78.06 133 LEU A O 1
ATOM 1129 N N . ASP A 1 134 ? -9.234 -7.262 5.975 1.00 72.62 134 ASP A N 1
ATOM 1130 C CA . ASP A 1 134 ? -8.672 -8.337 6.778 1.00 72.62 134 ASP A CA 1
ATOM 1131 C C . ASP A 1 134 ? -9.747 -9.361 7.171 1.00 72.62 134 ASP A C 1
ATOM 1133 O O . ASP A 1 134 ? -10.841 -9.002 7.608 1.00 72.62 134 ASP A O 1
ATOM 1137 N N . GLY A 1 135 ? -9.432 -10.646 7.006 1.00 67.31 135 GLY A N 1
ATOM 1138 C CA . GLY A 1 135 ? -10.315 -11.746 7.393 1.00 67.31 135 GLY A CA 1
ATOM 1139 C C . GLY A 1 135 ? -10.318 -12.013 8.898 1.00 67.31 135 GLY A C 1
ATOM 1140 O O . GLY A 1 135 ? -11.243 -12.654 9.391 1.00 67.31 135 GLY A O 1
ATOM 1141 N N . ASP A 1 136 ? -9.332 -11.504 9.638 1.00 69.00 136 ASP A N 1
ATOM 1142 C CA . ASP A 1 136 ? -9.164 -11.804 11.066 1.00 69.00 136 ASP A CA 1
ATOM 1143 C C . ASP A 1 136 ? -10.336 -11.282 11.927 1.00 69.00 136 ASP A C 1
ATOM 1145 O O . ASP A 1 136 ? -10.677 -11.862 12.961 1.00 69.00 136 ASP A O 1
ATOM 1149 N N . PHE A 1 137 ? -11.061 -10.269 11.439 1.00 69.75 137 PHE A N 1
ATOM 1150 C CA . PHE A 1 137 ? -12.258 -9.721 12.083 1.00 69.75 137 PHE A CA 1
ATOM 1151 C C . PHE A 1 137 ? -13.494 -10.640 12.002 1.00 69.75 137 PHE A C 1
ATOM 1153 O O . PHE A 1 137 ? -14.446 -10.450 12.764 1.00 69.75 137 PHE A O 1
ATOM 1160 N N . GLU A 1 138 ? -13.501 -11.653 11.124 1.00 65.31 138 GLU A N 1
ATOM 1161 C CA . GLU A 1 138 ? -14.634 -12.580 10.958 1.00 65.31 138 GLU A CA 1
ATOM 1162 C C . GLU A 1 138 ? -14.892 -13.398 12.237 1.00 65.31 138 GLU A C 1
ATOM 1164 O O . GLU A 1 138 ? -16.045 -13.664 12.585 1.00 65.31 138 GLU A O 1
ATOM 1169 N N . GLN A 1 139 ? -13.838 -13.712 12.999 1.00 63.28 139 GLN A N 1
ATOM 1170 C CA . GLN A 1 139 ? -13.920 -14.518 14.226 1.00 63.28 139 GLN A CA 1
ATOM 1171 C C . GLN A 1 139 ? -14.602 -13.787 15.398 1.00 63.28 139 GLN A C 1
ATOM 1173 O O . GLN A 1 139 ? -14.951 -14.405 16.403 1.00 63.28 139 GLN A O 1
ATOM 1178 N N . ILE A 1 140 ? -14.805 -12.471 15.280 1.00 64.56 140 ILE A N 1
ATOM 1179 C CA . ILE A 1 140 ? -15.223 -11.587 16.381 1.00 64.56 140 ILE A CA 1
ATOM 1180 C C . ILE A 1 140 ? -16.703 -11.180 16.248 1.00 64.56 140 ILE A C 1
ATOM 1182 O O . ILE A 1 140 ? -17.301 -10.641 17.177 1.00 64.56 140 ILE A O 1
ATOM 1186 N N . THR A 1 141 ? -17.345 -11.550 15.135 1.00 57.94 141 THR A N 1
ATOM 1187 C CA . THR A 1 141 ? -18.752 -11.253 14.797 1.00 57.94 141 THR A CA 1
ATOM 1188 C C . THR A 1 141 ? -19.798 -11.859 15.748 1.00 57.94 141 THR A C 1
ATOM 1190 O O . THR A 1 141 ? -20.987 -11.567 15.631 1.00 57.94 141 THR A O 1
ATOM 1193 N N . HIS A 1 142 ? -19.383 -12.679 16.717 1.00 56.56 142 HIS A N 1
ATOM 1194 C CA . HIS A 1 142 ? -20.269 -13.331 17.687 1.00 56.56 142 HIS A CA 1
ATOM 1195 C C . HIS A 1 142 ? -20.367 -12.616 19.043 1.00 56.56 142 HIS A C 1
ATOM 1197 O O . HIS A 1 142 ? -21.086 -13.084 19.932 1.00 56.56 142 HIS A O 1
ATOM 1203 N N . VAL A 1 143 ? -19.668 -11.495 19.238 1.00 63.31 143 VAL A N 1
ATOM 1204 C CA . VAL A 1 143 ? -19.740 -10.740 20.494 1.00 63.31 143 VAL A CA 1
ATOM 1205 C C . VAL A 1 143 ? -20.939 -9.785 20.468 1.00 63.31 143 VAL A C 1
ATOM 1207 O O . VAL A 1 143 ? -21.161 -9.057 19.509 1.00 63.31 143 VAL A O 1
ATOM 1210 N N . LYS A 1 144 ? -21.766 -9.785 21.521 1.00 57.53 144 LYS A N 1
ATOM 1211 C CA . LYS A 1 144 ? -22.907 -8.857 21.612 1.00 57.53 144 LYS A CA 1
ATOM 1212 C C . LYS A 1 144 ? -22.413 -7.404 21.639 1.00 57.53 144 LYS A C 1
ATOM 1214 O O . LYS A 1 144 ? -21.433 -7.107 22.316 1.00 57.53 144 LYS A O 1
ATOM 1219 N N . ASN A 1 145 ? -23.148 -6.511 20.972 1.00 64.06 145 ASN A N 1
ATOM 1220 C CA . ASN A 1 145 ? -22.874 -5.069 20.874 1.00 64.06 145 ASN A CA 1
ATOM 1221 C C . ASN A 1 145 ? -21.583 -4.696 20.123 1.00 64.06 145 ASN A C 1
ATOM 1223 O O . ASN A 1 145 ? -21.008 -3.646 20.398 1.00 64.06 145 ASN A O 1
ATOM 1227 N N . THR A 1 146 ? -21.115 -5.525 19.188 1.00 70.38 146 THR A N 1
ATOM 1228 C CA . THR A 1 146 ? -20.013 -5.155 18.286 1.00 70.38 146 THR A CA 1
ATOM 1229 C C . THR A 1 146 ? -20.521 -4.638 16.941 1.00 70.38 146 THR A C 1
ATOM 1231 O O . THR A 1 146 ? -21.592 -5.065 16.500 1.00 70.38 146 THR A O 1
ATOM 1234 N N . PRO A 1 147 ? -19.752 -3.767 16.258 1.00 72.75 147 PRO A N 1
ATOM 1235 C CA . PRO A 1 147 ? -20.034 -3.384 14.876 1.00 72.75 147 PRO A CA 1
ATOM 1236 C C . PRO A 1 147 ? -20.138 -4.612 13.967 1.00 72.75 147 PRO A C 1
ATOM 1238 O O . PRO A 1 147 ? -19.417 -5.599 14.138 1.00 72.75 147 PRO A O 1
ATOM 1241 N N . SER A 1 148 ? -20.986 -4.515 12.947 1.00 79.75 148 SER A N 1
ATOM 1242 C CA . SER A 1 148 ? -21.005 -5.471 11.843 1.00 79.75 148 SER A CA 1
ATOM 1243 C C . SER A 1 148 ? -19.741 -5.301 11.004 1.00 79.75 148 SER A C 1
ATOM 1245 O O . SER A 1 148 ? -19.445 -4.210 10.514 1.00 79.75 148 SER A O 1
ATOM 1247 N N . VAL A 1 149 ? -18.984 -6.380 10.828 1.00 78.31 149 VAL A N 1
ATOM 1248 C CA . VAL A 1 149 ? -17.771 -6.367 10.006 1.00 78.31 149 VAL A CA 1
ATOM 1249 C C . VAL A 1 149 ? -18.171 -6.502 8.538 1.00 78.31 149 VAL A C 1
ATOM 1251 O O . VAL A 1 149 ? -18.780 -7.494 8.141 1.00 78.31 149 VAL A O 1
ATOM 1254 N N . LEU A 1 150 ? -17.830 -5.498 7.733 1.00 75.94 150 LEU A N 1
ATOM 1255 C CA . LEU A 1 150 ? -18.031 -5.488 6.289 1.00 75.94 150 LEU A CA 1
ATOM 1256 C C . LEU A 1 150 ? -16.688 -5.699 5.592 1.00 75.94 150 LEU A C 1
ATOM 1258 O O . LEU A 1 150 ? -15.765 -4.893 5.734 1.00 75.94 150 LEU A O 1
ATOM 1262 N N . LYS A 1 151 ? -16.602 -6.782 4.819 1.00 72.25 151 LYS A N 1
ATOM 1263 C CA . LYS A 1 151 ? -15.441 -7.092 3.987 1.00 72.25 151 LYS A CA 1
ATOM 1264 C C . LYS A 1 151 ? -15.572 -6.403 2.633 1.00 72.25 151 LYS A C 1
ATOM 1266 O O . LYS A 1 151 ? -16.622 -6.520 1.998 1.00 72.25 151 LYS A O 1
ATOM 1271 N N . VAL A 1 152 ? -14.523 -5.701 2.209 1.00 61.41 152 VAL A N 1
ATOM 1272 C CA . VAL A 1 152 ? -14.456 -4.999 0.908 1.00 61.41 152 VAL A CA 1
ATOM 1273 C C . VAL A 1 152 ? -13.470 -5.675 -0.029 1.00 61.41 152 VAL A C 1
ATOM 1275 O O . VAL A 1 152 ? -12.506 -6.291 0.473 1.00 61.41 152 VAL A O 1
#

Organism: NCBI:txid1388761

Secondary structure (DSSP, 8-state):
-HHHHHHHHTHHHHT---SS-HHHHHHHHTTS-HHHHHHHHHS-HHHHTTS-HHHHHHHHHHTT-HHHHHHHHHHHHHHHHHHHHHHT-------HHHHHHHHHHHHHH---HHHHHHHHHHHHTT-SEEEES-SGGGGGTTSTTPPEEEE-

Foldseek 3Di:
DLVLVLCQLACVVVVHDRLDDPVLSVVLLVLPDPVLSCCSHPHDPVSPVVDPSVVSVVVCVVVVVCVSVVSVVVVVVVVVVVCCVVVVDDDDDQDPQLVVQLVCCCVVVVADSVVSSVFSRCQVVVPQEDEDCDPSCVSVCPDPSTHDYDHD

Radius of gyration: 20.44 Å; chains: 1; bounding box: 44×31×50 Å

InterPro domains:
  IPR002716 PIN domain [PF01850] (67-141)
  IPR029060 PIN-like domain superfamily [SSF88723] (70-140)

pLDDT: mean 86.76, std 8.54, range [56.56, 95.56]

Sequence (152 aa):
MIDLFIKDLRFKKENTKPFNSIQNIRLILDYFPNSDKNIVLNKSNKELLKVNFKKYFNQIYKKGNRELLRIYFKKAVEIEKEIEENLHLKYISINRQTVQIAQEYMIKNMVGVNDAYHFAIAVQNNLDYLLTLDGDFEQITHVKNTPSVLKV